Protein AF-A0A284VL30-F1 (afdb_monomer)

Radius of gyration: 19.87 Å; Cα contacts (8 Å, |Δi|>4): 61; chains: 1; bounding box: 52×28×48 Å

Mean predicted aligned error: 11.54 Å

Foldseek 3Di:
DPPPPQQAAPPPRDGHDPVFWDFDADPVRDGPHTHGPVVVVVPDDPVNVVVVVVVVVVCVPPDDPPDPPVCPPVVPPD

pLDDT: mean 79.23, std 13.31, range [36.97, 92.94]

Sequence (78 aa):
MTNTDQNKCMDCGTALTIKNRHPVYSSRLAIIGYRCSTCHEKSKSPATKKREEEISNLTKEVPKPENVRHNILKELVK

Solvent-accessible surface area (backbone atoms only — not comparable to full-atom values): 5012 Å² total; per-residue (Å²): 131,86,83,70,62,77,48,27,15,74,87,77,61,47,79,40,50,91,90,46,50,42,79,37,64,46,98,83,70,46,76,78,47,24,23,37,64,70,58,47,63,68,67,52,49,73,69,55,53,51,52,53,51,53,52,50,61,66,52,71,72,57,76,75,76,91,74,73,72,89,56,71,73,76,73,66,74,126

Structure (mmCIF, N/CA/C/O backbone):
data_AF-A0A284VL30-F1
#
_entry.id   AF-A0A284VL30-F1
#
loop_
_atom_site.group_PDB
_atom_site.id
_atom_site.type_symbol
_atom_site.label_atom_id
_atom_site.label_alt_id
_atom_site.label_comp_id
_atom_site.label_asym_id
_atom_site.label_entity_id
_atom_site.label_seq_id
_atom_site.pdbx_PDB_ins_code
_atom_site.Cartn_x
_atom_site.Cartn_y
_atom_site.Cartn_z
_atom_site.occupancy
_atom_site.B_iso_or_equiv
_atom_site.auth_seq_id
_atom_site.auth_comp_id
_atom_site.auth_asym_id
_atom_site.auth_atom_id
_atom_site.pdbx_PDB_model_num
ATOM 1 N N . MET A 1 1 ? -1.750 -8.612 -23.724 1.00 36.97 1 MET A N 1
ATOM 2 C CA . MET A 1 1 ? -1.822 -8.112 -22.333 1.00 36.97 1 MET A CA 1
ATOM 3 C C . MET A 1 1 ? -0.844 -8.930 -21.513 1.00 36.97 1 MET A C 1
ATOM 5 O O . MET A 1 1 ? -1.042 -10.129 -21.382 1.00 36.97 1 MET A O 1
ATOM 9 N N . THR A 1 2 ? 0.264 -8.334 -21.077 1.00 46.66 2 THR A N 1
ATOM 10 C CA . THR A 1 2 ? 1.264 -9.016 -20.247 1.00 46.66 2 THR A CA 1
ATOM 11 C C . THR A 1 2 ? 0.639 -9.341 -18.897 1.00 46.66 2 THR A C 1
ATOM 13 O O . THR A 1 2 ? 0.148 -8.453 -18.205 1.00 46.66 2 THR A O 1
ATOM 16 N N . ASN A 1 3 ? 0.591 -10.629 -18.569 1.00 47.47 3 ASN A N 1
ATOM 17 C CA . ASN A 1 3 ? 0.046 -11.152 -17.326 1.00 47.47 3 ASN A CA 1
ATOM 18 C C . ASN A 1 3 ? 1.033 -10.801 -16.202 1.00 47.47 3 ASN A C 1
ATOM 20 O O . ASN A 1 3 ? 1.954 -11.560 -15.908 1.00 47.47 3 ASN A O 1
ATOM 24 N N . THR A 1 4 ? 0.935 -9.582 -15.670 1.00 57.28 4 THR A N 1
ATOM 25 C CA . THR A 1 4 ? 1.737 -9.160 -14.524 1.00 57.28 4 THR A CA 1
ATOM 26 C C . THR A 1 4 ? 1.280 -10.003 -13.346 1.00 57.28 4 THR A C 1
ATOM 28 O O . THR A 1 4 ? 0.154 -9.843 -12.880 1.00 57.28 4 THR A O 1
ATOM 31 N N . ASP A 1 5 ? 2.129 -10.937 -12.923 1.00 63.28 5 ASP A N 1
ATOM 32 C CA . ASP A 1 5 ? 1.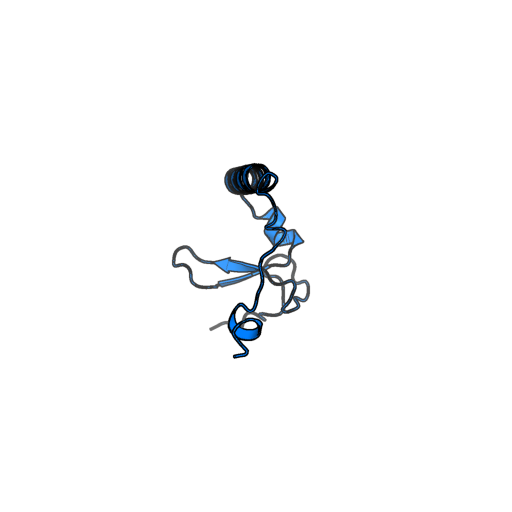902 -11.824 -11.786 1.00 63.28 5 ASP A CA 1
ATOM 33 C C . ASP A 1 5 ? 1.492 -10.980 -10.567 1.00 63.28 5 ASP A C 1
ATOM 35 O O . ASP A 1 5 ? 2.318 -10.336 -9.918 1.00 63.28 5 ASP A O 1
ATOM 39 N N . GLN A 1 6 ? 0.182 -10.920 -10.300 1.00 71.19 6 GLN A N 1
ATOM 40 C CA . GLN A 1 6 ? -0.412 -10.034 -9.289 1.00 71.19 6 GLN A CA 1
ATOM 41 C C . GLN A 1 6 ? 0.042 -10.388 -7.867 1.00 71.19 6 GLN A C 1
ATOM 43 O O . GLN A 1 6 ? -0.198 -9.634 -6.922 1.00 71.19 6 GLN A O 1
ATOM 48 N N . ASN A 1 7 ? 0.708 -11.533 -7.721 1.00 83.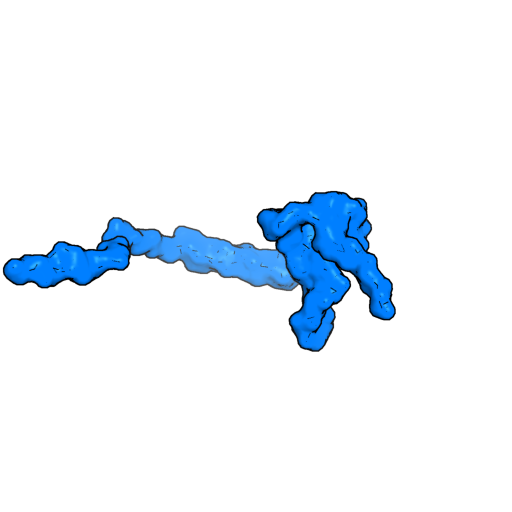06 7 ASN A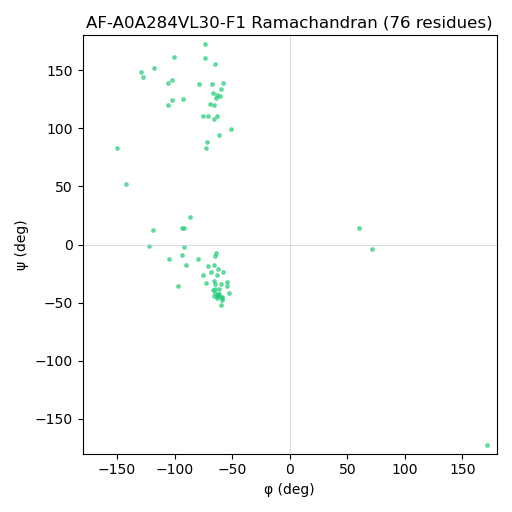 N 1
ATOM 49 C CA . ASN A 1 7 ? 1.271 -12.030 -6.481 1.00 83.06 7 ASN A CA 1
ATOM 50 C C . ASN A 1 7 ? 2.739 -11.631 -6.307 1.00 83.06 7 ASN A C 1
ATOM 52 O O . ASN A 1 7 ? 3.412 -12.192 -5.448 1.00 83.06 7 ASN A O 1
ATOM 56 N N . LYS A 1 8 ? 3.264 -10.682 -7.092 1.00 90.25 8 LYS A N 1
ATOM 57 C CA . LYS A 1 8 ? 4.624 -10.158 -6.927 1.00 90.25 8 LYS A CA 1
ATOM 58 C C . LYS A 1 8 ? 4.639 -8.642 -6.845 1.00 90.25 8 LYS A C 1
ATOM 60 O O . LYS A 1 8 ? 3.871 -7.946 -7.504 1.00 90.25 8 LYS A O 1
ATOM 65 N N . CYS A 1 9 ? 5.543 -8.131 -6.017 1.00 91.62 9 CYS A N 1
ATOM 66 C CA . CYS A 1 9 ? 5.810 -6.707 -5.922 1.00 91.62 9 CYS A CA 1
ATOM 67 C C . CYS A 1 9 ? 6.380 -6.203 -7.249 1.00 91.62 9 CYS A C 1
ATOM 69 O O . CYS A 1 9 ? 7.402 -6.706 -7.712 1.00 91.62 9 CYS A O 1
ATOM 71 N N . MET A 1 10 ? 5.755 -5.175 -7.814 1.00 91.31 10 MET A N 1
ATOM 72 C CA . MET A 1 10 ? 6.160 -4.581 -9.086 1.00 91.31 10 MET A CA 1
ATOM 73 C C . MET A 1 10 ? 7.564 -3.951 -9.046 1.00 91.31 10 MET A C 1
ATOM 75 O O . MET A 1 10 ? 8.212 -3.895 -10.084 1.00 91.31 10 MET A O 1
ATOM 79 N N . ASP A 1 11 ? 8.055 -3.510 -7.877 1.00 89.50 11 ASP A N 1
ATOM 80 C CA . ASP A 1 11 ? 9.376 -2.864 -7.782 1.00 89.50 11 ASP A CA 1
ATOM 81 C C . ASP A 1 11 ? 10.503 -3.821 -7.352 1.00 89.50 11 ASP A C 1
ATOM 83 O O . ASP A 1 11 ? 11.637 -3.662 -7.789 1.00 89.50 11 ASP A O 1
ATOM 87 N N . CYS A 1 12 ? 10.231 -4.791 -6.467 1.00 90.44 12 CYS A N 1
ATOM 88 C CA . CYS A 1 12 ? 11.275 -5.653 -5.882 1.00 90.44 12 CYS A CA 1
ATOM 89 C C . CYS A 1 12 ? 11.074 -7.157 -6.117 1.00 90.44 12 CYS A C 1
ATOM 91 O O . CYS A 1 12 ? 11.874 -7.957 -5.643 1.00 90.44 12 CYS A O 1
ATOM 93 N N . GLY A 1 13 ? 9.994 -7.566 -6.790 1.00 89.25 13 GLY A N 1
ATOM 94 C CA . GLY A 1 13 ? 9.723 -8.964 -7.145 1.00 89.25 13 GLY A CA 1
ATOM 95 C C . GLY A 1 13 ? 9.323 -9.886 -5.987 1.00 89.25 13 GLY A C 1
ATOM 96 O O . GLY A 1 13 ? 8.985 -11.043 -6.229 1.00 89.25 13 GLY A O 1
ATOM 97 N N . THR A 1 14 ? 9.326 -9.402 -4.740 1.00 90.69 14 THR A N 1
ATOM 98 C CA . THR A 1 14 ? 8.931 -10.192 -3.564 1.00 90.69 14 THR A CA 1
ATOM 99 C C . THR A 1 14 ? 7.504 -10.712 -3.707 1.00 90.69 14 THR A C 1
ATOM 101 O O . THR A 1 14 ? 6.616 -9.970 -4.134 1.00 90.69 14 THR A O 1
ATOM 104 N N . ALA A 1 15 ? 7.279 -11.965 -3.308 1.00 90.56 15 ALA A N 1
ATOM 105 C CA . ALA A 1 15 ? 5.949 -12.556 -3.280 1.00 90.56 15 ALA A CA 1
ATOM 106 C C . ALA A 1 15 ? 5.014 -11.763 -2.350 1.00 90.56 15 ALA A C 1
ATOM 108 O O . ALA A 1 15 ? 5.369 -11.403 -1.226 1.00 90.56 15 ALA A O 1
ATOM 109 N N . LEU A 1 16 ? 3.811 -11.490 -2.835 1.00 89.62 16 LEU A N 1
ATOM 110 C CA . LEU A 1 16 ? 2.763 -10.774 -2.136 1.00 89.62 16 LEU A CA 1
ATOM 111 C C . LEU A 1 16 ? 1.684 -11.749 -1.692 1.00 89.62 16 LEU A C 1
ATOM 113 O O . LEU A 1 16 ? 1.257 -12.628 -2.436 1.00 89.62 16 LEU A O 1
ATOM 117 N N . THR A 1 17 ? 1.197 -11.534 -0.480 1.00 86.56 17 THR A N 1
ATOM 118 C CA . THR A 1 17 ? -0.030 -12.157 0.010 1.00 86.56 17 THR A CA 1
ATOM 119 C C . THR A 1 17 ? -1.174 -11.154 -0.093 1.00 86.56 17 THR A C 1
ATOM 121 O O . THR A 1 17 ? -0.951 -9.943 -0.145 1.00 86.56 17 THR A O 1
ATOM 124 N N . ILE A 1 18 ? -2.419 -11.636 -0.058 1.00 80.75 18 ILE A N 1
ATOM 125 C CA . ILE A 1 18 ? -3.613 -10.772 -0.067 1.00 80.75 18 ILE A CA 1
ATOM 126 C C . ILE A 1 18 ? -3.571 -9.730 1.066 1.00 80.75 18 ILE A C 1
ATOM 128 O O . ILE A 1 18 ? -4.050 -8.617 0.880 1.00 80.75 18 ILE A O 1
ATOM 132 N N . LYS A 1 19 ? -2.959 -10.067 2.210 1.00 81.44 19 LYS A N 1
ATOM 133 C CA . LYS A 1 19 ? -2.856 -9.183 3.381 1.00 81.44 19 LYS A CA 1
ATOM 134 C C . LYS A 1 19 ? -1.817 -8.066 3.228 1.00 81.44 19 LYS A C 1
ATOM 136 O O . LYS A 1 19 ? -1.966 -7.027 3.854 1.00 81.44 19 LYS A O 1
ATOM 141 N N . ASN A 1 20 ? -0.786 -8.270 2.403 1.00 81.00 20 ASN A N 1
ATOM 142 C CA . ASN A 1 20 ? 0.390 -7.390 2.337 1.00 81.00 20 ASN A CA 1
ATOM 143 C C . ASN A 1 20 ? 0.584 -6.731 0.960 1.00 81.00 20 ASN A C 1
ATOM 145 O O . ASN A 1 20 ? 1.655 -6.181 0.686 1.00 81.00 20 ASN A O 1
ATOM 149 N N . ARG A 1 21 ? -0.421 -6.811 0.080 1.00 87.75 21 ARG A N 1
ATOM 150 C CA . ARG A 1 21 ? -0.395 -6.183 -1.246 1.00 87.75 21 ARG A CA 1
ATOM 151 C C . ARG A 1 21 ? -1.028 -4.793 -1.201 1.00 87.75 21 ARG A C 1
ATOM 153 O O . ARG A 1 21 ? -2.185 -4.644 -0.823 1.00 87.75 21 ARG A O 1
ATOM 160 N N . HIS A 1 22 ? -0.281 -3.791 -1.647 1.00 90.94 22 HIS A N 1
ATOM 161 C CA . HIS A 1 22 ? -0.742 -2.409 -1.784 1.00 90.94 22 HIS A CA 1
ATOM 162 C C . HIS A 1 22 ? -0.972 -2.091 -3.263 1.00 90.94 22 HIS A C 1
ATOM 164 O O . HIS A 1 22 ? -0.025 -2.218 -4.044 1.00 90.94 22 HIS A O 1
ATOM 170 N N . PRO A 1 23 ? -2.193 -1.722 -3.688 1.00 90.38 23 PRO A N 1
ATOM 171 C CA . PRO A 1 23 ? -2.475 -1.434 -5.090 1.00 90.38 23 PRO A CA 1
ATOM 172 C C . PRO A 1 23 ? -1.745 -0.172 -5.554 1.00 90.38 23 PRO A C 1
ATOM 174 O O . PRO A 1 23 ? -1.699 0.839 -4.853 1.00 90.38 23 PRO A O 1
ATOM 177 N N . VAL A 1 24 ? -1.194 -0.229 -6.764 1.00 89.50 24 VAL A N 1
ATOM 178 C CA . VAL A 1 24 ? -0.647 0.932 -7.466 1.00 89.50 24 VAL A CA 1
ATOM 179 C C . VAL A 1 24 ? -1.655 1.368 -8.511 1.00 89.50 24 VAL A C 1
ATOM 181 O O . VAL A 1 24 ? -2.047 0.576 -9.370 1.00 89.50 24 VAL A O 1
ATOM 184 N N . TYR A 1 25 ? -2.060 2.631 -8.438 1.00 89.69 25 TYR A N 1
ATOM 185 C CA . TYR A 1 25 ? -3.034 3.217 -9.347 1.00 89.69 25 TYR A CA 1
ATOM 186 C C . TYR A 1 25 ? -2.348 4.075 -10.410 1.00 89.69 25 TYR A C 1
ATOM 188 O O . TYR A 1 25 ? -1.385 4.789 -10.133 1.00 89.69 25 TYR A O 1
ATOM 196 N N . SER A 1 26 ? -2.868 4.015 -11.632 1.00 87.81 26 SER A N 1
ATOM 197 C CA . SER A 1 26 ? -2.566 4.987 -12.687 1.00 87.81 26 SER A CA 1
ATOM 198 C C . SER A 1 26 ? -3.255 6.331 -12.424 1.00 87.81 26 SER A C 1
ATOM 200 O O . SER A 1 26 ? -4.135 6.443 -11.571 1.00 87.81 26 SER A O 1
ATOM 202 N N . SER A 1 27 ? -2.931 7.343 -13.233 1.00 86.12 27 SER A N 1
ATOM 203 C CA . SER A 1 27 ? -3.630 8.638 -13.230 1.00 86.12 27 SER A CA 1
ATOM 204 C C . SER A 1 27 ? -5.137 8.525 -13.497 1.00 86.12 27 SER A C 1
ATOM 206 O O . SER A 1 27 ? -5.898 9.386 -13.071 1.00 86.12 27 SER A O 1
ATOM 208 N N . ARG A 1 28 ? -5.583 7.451 -14.163 1.00 91.56 28 ARG A N 1
ATOM 209 C CA . ARG A 1 28 ? -7.001 7.142 -14.417 1.00 91.56 28 ARG A CA 1
ATOM 210 C C . ARG A 1 28 ? -7.633 6.257 -13.337 1.00 91.56 28 ARG A C 1
ATOM 212 O O . ARG A 1 28 ? -8.676 5.665 -13.581 1.00 91.56 28 ARG A O 1
ATOM 219 N N . LEU A 1 29 ? -6.984 6.110 -12.179 1.00 87.00 29 LEU A N 1
ATOM 220 C CA . LEU A 1 29 ? -7.427 5.275 -11.053 1.00 87.00 29 LEU A CA 1
ATOM 221 C C . LEU A 1 29 ? -7.590 3.776 -11.374 1.00 87.00 29 LEU A C 1
ATOM 223 O O . LEU A 1 29 ? -8.142 3.025 -10.575 1.00 87.00 29 LEU A O 1
ATOM 227 N N . ALA A 1 30 ? -7.058 3.302 -12.503 1.00 88.19 30 ALA A N 1
ATOM 228 C CA . ALA A 1 30 ? -6.965 1.872 -12.787 1.00 88.19 30 ALA A CA 1
ATOM 229 C C . ALA A 1 30 ? -5.781 1.252 -12.031 1.00 88.19 30 ALA A C 1
ATOM 231 O O . ALA A 1 30 ? -4.697 1.846 -12.016 1.00 88.19 30 ALA A O 1
ATOM 232 N N . ILE A 1 31 ? -5.973 0.062 -11.449 1.00 89.12 31 ILE A N 1
ATOM 233 C CA . ILE A 1 31 ? -4.897 -0.713 -10.811 1.00 89.12 31 ILE A CA 1
ATOM 234 C C . ILE A 1 31 ? -3.944 -1.212 -11.899 1.00 89.12 31 ILE A C 1
ATOM 236 O O . ILE A 1 31 ? -4.350 -1.951 -12.792 1.00 89.12 31 ILE A O 1
ATOM 240 N N . ILE A 1 32 ? -2.676 -0.821 -11.804 1.00 89.56 32 ILE A N 1
ATOM 241 C CA . ILE A 1 32 ? -1.620 -1.218 -12.749 1.00 89.56 32 ILE A CA 1
ATOM 242 C C . ILE A 1 32 ? -0.675 -2.282 -12.181 1.00 89.56 32 ILE A C 1
ATOM 244 O O . ILE A 1 32 ? 0.091 -2.887 -12.924 1.00 89.56 32 ILE A O 1
ATOM 248 N N . GLY A 1 33 ? -0.739 -2.536 -10.874 1.00 90.19 33 GLY A N 1
ATOM 249 C CA . GLY A 1 33 ? 0.079 -3.539 -10.202 1.00 90.19 33 GLY A CA 1
ATOM 250 C C . GLY A 1 33 ? -0.047 -3.461 -8.685 1.00 90.19 33 GLY A C 1
ATOM 251 O O . GLY A 1 33 ? -0.860 -2.702 -8.153 1.00 90.19 33 GLY A O 1
ATOM 252 N N . TYR A 1 34 ? 0.785 -4.234 -7.989 1.00 92.00 34 TYR A N 1
ATOM 253 C CA . TYR A 1 34 ? 0.822 -4.274 -6.530 1.00 92.00 34 TYR A CA 1
ATOM 254 C C . TYR A 1 34 ? 2.246 -4.093 -6.001 1.00 92.00 34 TYR A C 1
ATOM 256 O O . TYR A 1 34 ? 3.222 -4.510 -6.624 1.00 92.00 34 TYR A O 1
ATOM 264 N N . ARG A 1 35 ? 2.363 -3.484 -4.821 1.00 92.94 35 ARG A N 1
ATOM 265 C CA . ARG A 1 35 ? 3.612 -3.291 -4.077 1.00 92.94 35 ARG A CA 1
ATOM 266 C C . ARG A 1 35 ? 3.561 -4.005 -2.735 1.00 92.94 35 ARG A C 1
ATOM 268 O O . ARG A 1 35 ? 2.495 -4.147 -2.141 1.00 92.94 35 ARG A O 1
ATOM 275 N N . CYS A 1 36 ? 4.725 -4.410 -2.235 1.00 92.06 36 CYS A N 1
ATOM 276 C CA . CYS A 1 36 ? 4.869 -4.783 -0.831 1.00 92.06 36 CYS A CA 1
ATOM 277 C C . CYS A 1 36 ? 4.848 -3.521 0.042 1.00 92.06 36 CYS A C 1
ATOM 279 O O . CYS A 1 36 ? 5.130 -2.423 -0.445 1.00 92.06 36 CYS A O 1
ATOM 281 N N . SER A 1 37 ? 4.565 -3.672 1.336 1.00 90.81 37 SER A N 1
ATOM 282 C CA . SER A 1 37 ? 4.510 -2.549 2.283 1.00 90.81 37 SER A CA 1
ATOM 283 C C . SER A 1 37 ? 5.783 -1.695 2.255 1.00 90.81 37 SER A C 1
ATOM 285 O O . SER A 1 37 ? 5.709 -0.473 2.199 1.00 90.81 37 SER A O 1
ATOM 287 N N . THR A 1 38 ? 6.959 -2.325 2.185 1.00 91.69 38 THR A N 1
ATOM 288 C CA . THR A 1 38 ? 8.246 -1.617 2.157 1.00 91.69 38 THR A CA 1
ATOM 289 C C . THR A 1 38 ? 8.402 -0.730 0.922 1.00 91.69 38 THR A C 1
ATOM 291 O O . THR A 1 38 ? 8.817 0.423 1.035 1.00 91.69 38 THR A O 1
ATOM 294 N N . CYS A 1 39 ? 8.079 -1.243 -0.267 1.00 91.94 39 CYS A N 1
ATOM 295 C CA . CYS A 1 39 ? 8.173 -0.462 -1.500 1.00 91.94 39 CYS A CA 1
ATOM 296 C C . CYS A 1 39 ? 7.066 0.591 -1.594 1.00 91.94 39 CYS A C 1
ATOM 298 O O . CYS A 1 39 ? 7.307 1.688 -2.096 1.00 91.94 39 CYS A O 1
ATOM 300 N N . HIS A 1 40 ? 5.880 0.295 -1.058 1.00 92.06 40 HIS A N 1
ATOM 301 C CA . HIS A 1 40 ? 4.795 1.262 -0.960 1.00 92.06 40 HIS A CA 1
ATOM 302 C C . HIS A 1 40 ? 5.216 2.485 -0.130 1.00 92.06 40 HIS A C 1
ATOM 304 O O . HIS A 1 40 ? 5.175 3.600 -0.648 1.00 92.06 40 HIS A O 1
ATOM 310 N N . GLU A 1 41 ? 5.743 2.282 1.082 1.00 89.31 41 GLU A N 1
ATOM 311 C CA . GLU A 1 41 ? 6.227 3.366 1.953 1.00 89.31 41 GLU A CA 1
ATOM 312 C C . GLU A 1 41 ? 7.380 4.175 1.340 1.00 89.31 41 GLU A C 1
ATOM 314 O O . GLU A 1 41 ? 7.432 5.403 1.460 1.00 89.31 41 GLU A O 1
ATOM 319 N N . LYS A 1 42 ? 8.301 3.508 0.631 1.00 89.12 42 LYS A N 1
ATOM 320 C CA . LYS A 1 42 ? 9.385 4.184 -0.100 1.00 89.12 42 LYS A CA 1
ATOM 321 C C . LYS A 1 42 ? 8.864 5.057 -1.239 1.00 89.12 42 LYS A C 1
ATOM 323 O O . LYS A 1 42 ? 9.449 6.099 -1.513 1.00 89.12 42 LYS A O 1
ATOM 328 N N . SER A 1 43 ? 7.776 4.643 -1.886 1.00 86.75 43 SER A N 1
ATOM 329 C CA . SER A 1 43 ? 7.200 5.356 -3.029 1.00 86.75 43 SER A CA 1
ATOM 330 C C . SER A 1 43 ? 6.346 6.571 -2.657 1.00 86.75 43 SER A C 1
ATOM 332 O O . SER A 1 43 ? 6.012 7.367 -3.534 1.00 86.75 43 SER A O 1
ATOM 334 N N . LYS A 1 44 ? 5.989 6.737 -1.376 1.00 86.88 44 LYS A N 1
ATOM 335 C CA . LYS A 1 44 ? 5.202 7.885 -0.915 1.00 86.88 44 LYS A CA 1
ATOM 336 C C . LYS A 1 44 ? 5.998 9.179 -1.050 1.00 86.88 44 LYS A C 1
ATOM 338 O O . LYS A 1 44 ? 7.121 9.291 -0.555 1.00 86.88 44 LYS A O 1
ATOM 343 N N . SER A 1 45 ? 5.373 10.182 -1.663 1.00 87.44 45 SER A N 1
ATOM 344 C CA . SER A 1 45 ? 5.944 11.525 -1.745 1.00 87.44 45 SER A CA 1
ATOM 345 C C . SER A 1 45 ? 6.054 12.167 -0.350 1.00 87.44 45 SER A C 1
ATOM 347 O O . SER A 1 45 ? 5.262 11.830 0.539 1.00 87.44 45 SER A O 1
ATOM 349 N N . PRO A 1 46 ? 6.969 13.132 -0.138 1.00 85.81 46 PRO A N 1
ATOM 350 C CA . PRO A 1 46 ? 7.051 13.872 1.123 1.00 85.81 46 PRO A CA 1
ATOM 351 C C . PRO A 1 46 ? 5.725 14.536 1.522 1.00 85.81 46 PRO A C 1
ATOM 353 O O . PRO A 1 46 ? 5.374 14.553 2.698 1.00 85.81 46 PRO A O 1
ATOM 356 N N . ALA A 1 47 ? 4.956 15.032 0.547 1.00 84.44 47 ALA A N 1
ATOM 357 C CA . ALA A 1 47 ? 3.641 15.624 0.787 1.00 84.44 47 ALA A CA 1
ATOM 358 C C . ALA A 1 47 ? 2.616 14.587 1.279 1.00 84.44 47 ALA A C 1
ATOM 360 O O . ALA A 1 47 ? 1.832 14.873 2.181 1.00 84.44 47 ALA A O 1
ATOM 361 N N . THR A 1 48 ? 2.645 13.372 0.723 1.00 83.44 48 THR A N 1
ATOM 362 C CA . THR A 1 48 ? 1.789 12.260 1.168 1.00 83.44 48 THR A CA 1
ATOM 363 C C . THR A 1 48 ? 2.107 11.873 2.610 1.00 83.44 48 THR A C 1
ATOM 365 O O . THR A 1 48 ? 1.190 11.735 3.410 1.00 83.44 48 THR A O 1
ATOM 368 N N . LYS A 1 49 ? 3.396 11.779 2.960 1.00 85.94 49 LYS A N 1
ATOM 369 C CA . LYS A 1 49 ? 3.831 11.458 4.328 1.00 85.94 49 LYS A CA 1
ATOM 370 C C . LYS A 1 49 ? 3.360 12.504 5.340 1.00 85.94 49 LYS A C 1
ATOM 372 O O . LYS A 1 49 ? 2.812 12.133 6.369 1.00 85.94 49 LYS A O 1
ATOM 377 N N . LYS A 1 50 ? 3.494 13.796 5.012 1.00 86.06 50 LYS A N 1
ATOM 378 C CA . LYS A 1 50 ? 2.986 14.888 5.861 1.00 86.06 50 LYS A CA 1
ATOM 379 C C . LYS A 1 50 ? 1.477 14.794 6.086 1.00 86.06 50 LYS A C 1
ATOM 381 O O . LYS A 1 50 ? 1.034 14.876 7.222 1.00 86.06 50 LYS A O 1
ATOM 386 N N . ARG A 1 51 ? 0.692 14.549 5.031 1.00 83.19 51 ARG A N 1
ATOM 387 C CA . ARG A 1 51 ? -0.765 14.377 5.166 1.00 83.19 51 ARG A CA 1
ATOM 388 C C . ARG A 1 51 ? -1.140 13.193 6.055 1.00 83.19 51 ARG A C 1
ATOM 390 O O . ARG A 1 51 ? -2.057 13.304 6.857 1.00 83.19 51 ARG A O 1
ATOM 397 N N . GLU A 1 52 ? -0.461 12.059 5.914 1.00 85.62 52 GLU A N 1
ATOM 398 C CA . GLU A 1 52 ? -0.714 10.889 6.766 1.00 85.62 52 GLU A CA 1
ATOM 399 C C . GLU A 1 52 ? -0.367 11.163 8.235 1.00 85.62 52 GLU A C 1
ATOM 401 O O . GLU A 1 52 ? -1.099 10.743 9.129 1.00 85.62 52 GLU A O 1
ATOM 406 N N . GLU A 1 53 ? 0.710 11.907 8.489 1.00 86.19 53 GLU A N 1
ATOM 407 C CA . GLU A 1 53 ? 1.099 12.345 9.829 1.00 86.19 53 GLU A CA 1
ATOM 408 C C . GLU A 1 53 ? 0.080 13.322 10.437 1.00 86.19 53 GLU A C 1
ATOM 410 O O . GLU A 1 53 ? -0.328 13.147 11.584 1.00 86.19 53 GLU A O 1
ATOM 415 N N . GLU A 1 54 ? -0.402 14.296 9.661 1.00 86.69 54 GLU A N 1
ATOM 416 C CA . GLU A 1 54 ? -1.471 15.218 10.064 1.00 86.69 54 GLU A CA 1
ATOM 417 C C . GLU A 1 54 ? -2.758 14.461 10.425 1.00 86.69 54 GLU A C 1
ATOM 419 O O . GLU A 1 54 ? -3.324 14.679 11.495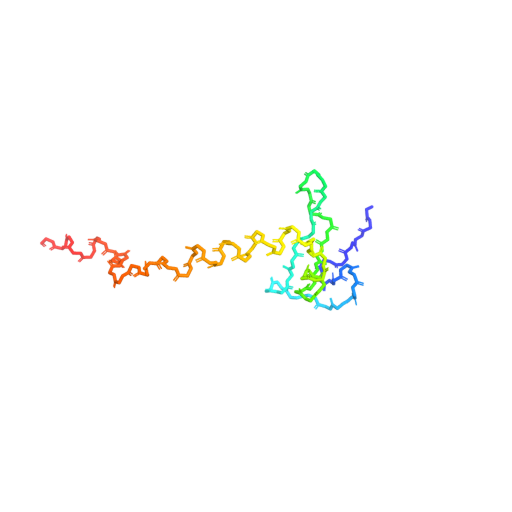 1.00 86.69 54 GLU A O 1
ATOM 424 N N . ILE A 1 55 ? -3.187 13.513 9.584 1.00 84.25 55 ILE A N 1
ATOM 425 C CA . ILE A 1 55 ? -4.360 12.662 9.849 1.00 84.25 55 ILE A CA 1
ATOM 426 C C . ILE A 1 55 ? -4.146 11.816 11.109 1.00 84.25 55 ILE A C 1
ATOM 428 O O . ILE A 1 55 ? -5.051 11.693 11.935 1.00 84.25 55 ILE A O 1
ATOM 432 N N . SER A 1 56 ? -2.956 11.239 11.281 1.00 83.06 56 SER A N 1
ATOM 433 C CA . SER A 1 56 ? -2.603 10.471 12.479 1.00 83.06 56 SER A CA 1
ATOM 434 C C . SER A 1 56 ? -2.714 11.333 13.736 1.00 83.06 56 SER A C 1
ATOM 436 O O . SER A 1 56 ? -3.327 10.923 14.717 1.00 83.06 56 SER A O 1
ATOM 438 N N . ASN A 1 57 ? -2.206 12.564 13.698 1.00 84.69 57 ASN A N 1
ATOM 439 C CA . ASN A 1 57 ? -2.306 13.491 14.822 1.00 84.69 57 ASN A CA 1
ATOM 440 C C . ASN A 1 57 ? -3.757 13.892 15.124 1.00 84.69 57 ASN A C 1
ATOM 442 O O . ASN A 1 57 ? -4.147 13.873 16.287 1.00 84.69 57 ASN A O 1
ATOM 446 N N . LEU A 1 58 ? -4.577 14.150 14.101 1.00 81.00 58 LEU A N 1
ATOM 447 C CA . LEU A 1 58 ? -6.003 14.463 14.271 1.00 81.00 58 LEU A CA 1
ATOM 448 C C . LEU A 1 58 ? -6.820 13.289 14.828 1.00 81.00 58 LEU A C 1
ATOM 450 O O . LEU A 1 58 ? -7.810 13.491 15.524 1.00 81.00 58 LEU A O 1
ATOM 454 N N . THR A 1 59 ? -6.432 12.053 14.514 1.00 74.06 59 THR A N 1
ATOM 455 C CA . THR A 1 59 ? -7.176 10.852 14.927 1.00 74.06 59 THR A CA 1
ATOM 456 C C . THR A 1 59 ? -6.736 10.288 16.277 1.00 74.06 59 THR A C 1
ATOM 458 O O . THR A 1 59 ? -7.505 9.546 16.887 1.00 74.06 59 THR A O 1
ATOM 461 N N . LYS A 1 60 ? -5.553 10.661 16.790 1.00 71.06 60 LYS A N 1
AT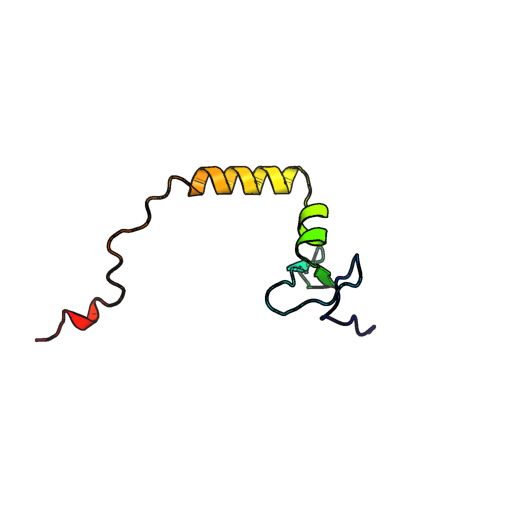OM 462 C CA . LYS A 1 60 ? -5.075 10.263 18.131 1.00 71.06 60 LYS A CA 1
ATOM 463 C C . LYS A 1 60 ? -5.997 10.721 19.259 1.00 71.06 60 LYS A C 1
ATOM 465 O O . LYS A 1 60 ? -6.116 10.016 20.256 1.00 71.06 60 LYS A O 1
ATOM 470 N N . GLU A 1 61 ? -6.630 11.878 19.101 1.00 66.44 61 GLU A N 1
ATOM 471 C CA . GLU A 1 61 ? -7.476 12.488 20.131 1.00 66.44 61 GLU A CA 1
ATOM 472 C C . GLU A 1 61 ? -8.950 12.100 20.012 1.00 66.44 61 GLU A C 1
ATOM 474 O O . GLU A 1 61 ? -9.748 12.499 20.855 1.00 66.44 61 GLU A O 1
ATOM 479 N N . VAL A 1 62 ? -9.336 11.315 18.998 1.00 68.19 62 VAL A N 1
ATOM 480 C CA . VAL A 1 62 ? -10.729 10.883 18.850 1.00 68.19 62 VAL A CA 1
ATOM 481 C C . VAL A 1 62 ? -11.030 9.870 19.958 1.00 68.19 62 VAL A C 1
ATOM 483 O O . VAL A 1 62 ? -10.490 8.756 19.924 1.00 68.19 62 VAL A O 1
ATOM 486 N N . PRO A 1 63 ? -11.877 10.216 20.947 1.00 69.12 63 PRO A N 1
ATOM 487 C CA . PRO A 1 63 ? -12.214 9.292 22.012 1.00 69.12 63 PRO A CA 1
ATOM 488 C C . PRO A 1 63 ? -12.879 8.065 21.396 1.00 69.12 63 PRO A C 1
ATOM 490 O O . PRO A 1 63 ? -13.825 8.166 20.609 1.00 69.12 63 PRO A O 1
ATOM 493 N N . LYS A 1 64 ? -12.364 6.881 21.738 1.00 67.94 64 LYS A N 1
ATOM 494 C CA . LYS A 1 64 ? -13.016 5.634 21.346 1.00 67.94 64 LYS A CA 1
ATOM 495 C C . LYS A 1 64 ? -14.384 5.615 22.023 1.00 67.94 64 LYS A C 1
ATOM 497 O O . LYS A 1 64 ? -14.441 5.814 23.235 1.00 67.94 64 LYS A O 1
ATOM 502 N N . PRO A 1 65 ? -15.477 5.380 21.289 1.00 67.88 65 PRO A N 1
ATOM 503 C CA . PRO A 1 65 ? -16.780 5.294 21.918 1.00 67.88 65 PRO A CA 1
ATOM 504 C C . PRO A 1 65 ? -16.796 4.095 22.880 1.00 67.88 65 PRO A C 1
ATOM 506 O O . PRO A 1 65 ? -16.749 2.945 22.450 1.00 67.88 65 PRO A O 1
ATOM 509 N N . GLU A 1 66 ? -16.845 4.372 24.187 1.00 66.94 66 GLU A N 1
ATOM 510 C CA . GLU A 1 66 ? -16.803 3.362 25.262 1.00 66.94 66 GLU A CA 1
ATOM 511 C C . GLU A 1 66 ? -18.035 2.446 25.276 1.00 66.94 66 GLU A C 1
ATOM 513 O O . GLU A 1 66 ? -18.007 1.369 25.863 1.00 66.94 66 GLU A O 1
ATOM 518 N N . ASN A 1 67 ? -19.126 2.854 24.621 1.00 59.44 67 ASN A N 1
ATOM 519 C CA . ASN A 1 67 ? -20.419 2.184 24.718 1.00 59.44 67 ASN A CA 1
ATOM 520 C C . ASN A 1 67 ? -21.170 2.163 23.380 1.00 59.44 67 ASN A C 1
ATOM 522 O O . ASN A 1 67 ? -22.337 2.541 23.286 1.00 59.44 67 ASN A O 1
ATOM 526 N N . VAL A 1 68 ? -20.522 1.699 22.308 1.00 61.31 68 VAL A N 1
ATOM 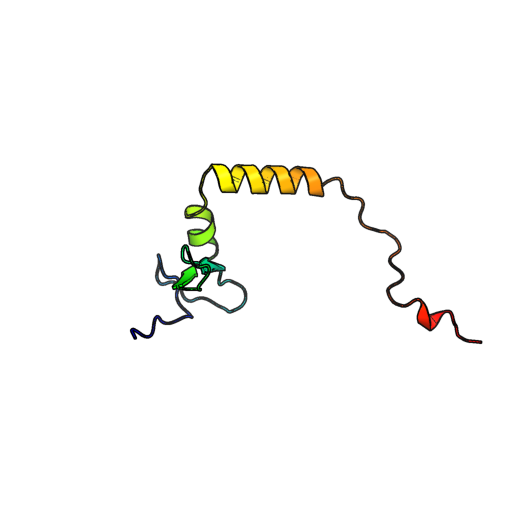527 C CA . VAL A 1 68 ? -21.276 1.329 21.101 1.00 61.31 68 VAL A CA 1
ATOM 528 C C . VAL A 1 68 ? -22.023 0.037 21.425 1.00 61.31 68 VAL A C 1
ATOM 530 O O . VAL A 1 68 ? -21.503 -1.058 21.208 1.00 61.31 68 VAL A O 1
ATOM 533 N N . ARG A 1 69 ? -23.239 0.128 21.977 1.00 61.34 69 ARG A N 1
ATOM 534 C CA . ARG A 1 69 ? 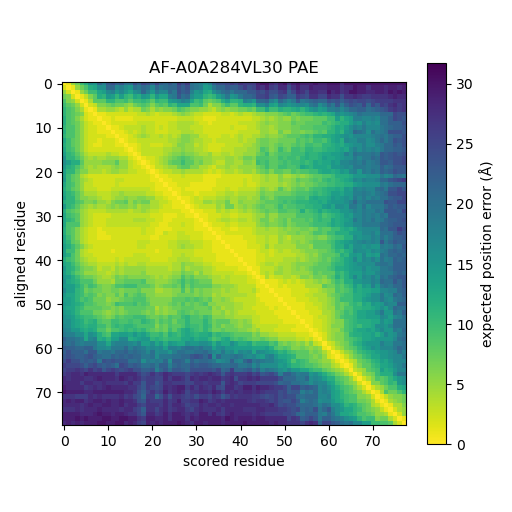-24.153 -1.019 22.050 1.00 61.34 69 ARG A CA 1
ATOM 535 C C . ARG A 1 69 ? -24.449 -1.448 20.612 1.00 61.34 69 ARG A C 1
ATOM 537 O O . ARG A 1 69 ? -25.319 -0.896 19.953 1.00 61.34 69 ARG A O 1
ATOM 544 N N . HIS A 1 70 ? -23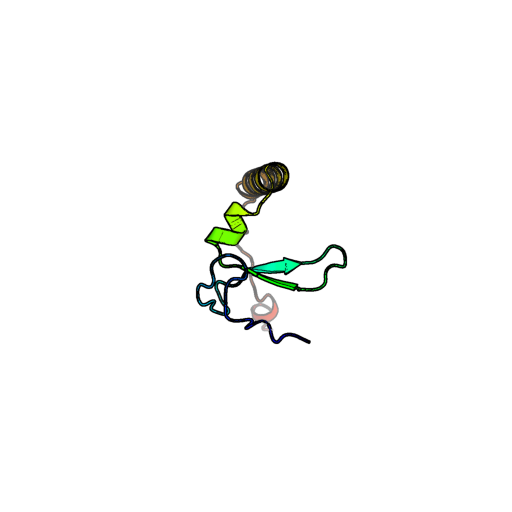.688 -2.422 20.110 1.00 62.75 70 HIS A N 1
ATOM 545 C CA . HIS A 1 70 ? -23.736 -2.875 18.713 1.00 62.75 70 HIS A CA 1
ATOM 546 C C . HIS A 1 70 ? -25.085 -3.502 18.327 1.00 62.75 70 HIS A C 1
ATOM 548 O O . HIS A 1 70 ? -25.298 -3.821 17.161 1.00 62.75 70 HIS A O 1
ATOM 554 N N . ASN A 1 71 ? -25.998 -3.716 19.281 1.00 62.00 71 ASN A N 1
ATOM 555 C CA . ASN A 1 71 ? -27.279 -4.340 18.998 1.00 62.00 71 ASN A CA 1
ATOM 556 C C . ASN A 1 71 ? -28.388 -3.864 19.949 1.00 62.00 71 ASN A C 1
ATOM 558 O O . ASN A 1 71 ? -28.715 -4.524 20.932 1.00 62.00 71 ASN A O 1
ATOM 562 N N . ILE A 1 72 ? -28.974 -2.714 19.617 1.00 63.12 72 ILE A N 1
ATOM 563 C CA . ILE A 1 72 ? -30.110 -2.100 20.329 1.00 63.12 72 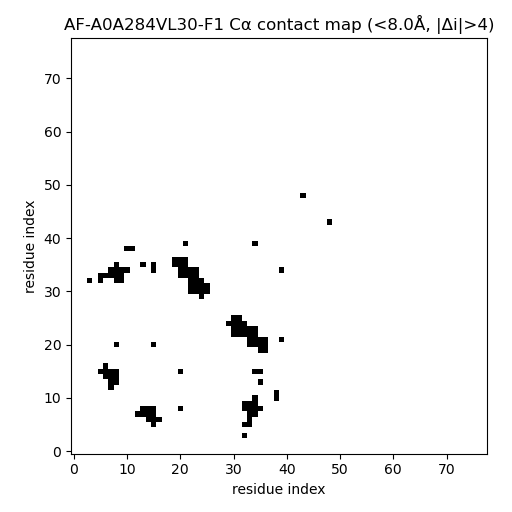ILE A CA 1
ATOM 564 C C . ILE A 1 72 ? -31.364 -3.003 20.282 1.00 63.12 72 ILE A C 1
ATOM 566 O O . ILE A 1 72 ? -32.233 -2.916 21.142 1.00 63.12 72 ILE A O 1
ATOM 570 N N . LEU A 1 73 ? -31.444 -3.927 19.312 1.00 64.88 73 LEU A N 1
ATOM 571 C CA . LEU A 1 73 ? -32.569 -4.859 19.157 1.00 64.88 73 LEU A CA 1
ATOM 572 C C . LEU A 1 73 ? -32.647 -5.902 20.282 1.00 64.88 73 LEU A C 1
ATOM 574 O O . LEU A 1 73 ? -33.726 -6.424 20.541 1.00 64.88 73 LEU A O 1
ATOM 578 N N . LYS A 1 74 ? -31.533 -6.199 20.971 1.00 61.12 74 LYS A N 1
ATOM 579 C CA . LYS A 1 74 ? -31.526 -7.146 22.102 1.00 61.12 74 LYS A CA 1
ATOM 580 C C . LYS A 1 74 ? -32.230 -6.605 23.350 1.00 61.12 74 LYS A C 1
ATOM 582 O O . LYS A 1 74 ? -32.590 -7.394 24.213 1.00 61.12 74 LYS A O 1
ATOM 587 N N . GLU A 1 75 ? -32.422 -5.291 23.447 1.00 61.31 75 GLU A N 1
ATOM 588 C CA . GLU A 1 75 ? -33.069 -4.639 24.596 1.00 61.31 75 GLU A CA 1
ATOM 589 C C . GLU A 1 75 ? -34.573 -4.426 24.385 1.00 61.31 75 GLU A C 1
ATOM 591 O O . GLU A 1 75 ? -35.286 -4.100 25.326 1.00 61.31 75 GLU A O 1
ATOM 596 N N . LEU A 1 76 ? -35.076 -4.669 23.170 1.00 65.44 76 LEU A N 1
ATOM 597 C CA . LEU A 1 76 ? -36.498 -4.585 22.818 1.00 65.44 76 LEU A CA 1
ATOM 598 C C . LEU A 1 76 ? -37.268 -5.891 23.096 1.00 65.44 76 LEU A C 1
ATOM 600 O O . LEU A 1 76 ? -38.298 -6.141 22.467 1.00 65.44 76 LEU A O 1
ATOM 604 N N . VAL A 1 77 ? -36.791 -6.742 24.013 1.00 61.56 77 VAL A N 1
ATOM 605 C CA . VAL A 1 77 ? -37.556 -7.924 24.440 1.00 61.56 77 VAL A CA 1
ATOM 606 C C . VAL A 1 77 ? -38.682 -7.451 25.358 1.00 61.56 77 VAL A C 1
ATOM 608 O O . VAL A 1 77 ? -38.437 -6.936 26.447 1.00 61.56 77 VAL A O 1
ATOM 611 N N . LYS A 1 78 ? -39.900 -7.572 24.836 1.00 53.91 78 LYS A N 1
ATOM 612 C CA . LYS A 1 78 ? -41.169 -7.168 25.437 1.00 53.91 78 LYS A CA 1
ATOM 613 C C . LYS A 1 78 ? -41.723 -8.257 26.349 1.00 53.91 78 LYS A C 1
ATOM 615 O O . LYS A 1 78 ? -41.528 -9.444 26.002 1.00 53.91 78 LYS A O 1
#

InterPro domains:
  IPR025827 Recombinase zinc beta ribbon domain [PF13408] (8-60)

Nearest PDB structures (foldseek):
  6gq1-assembly1_W  TM=5.019E-01  e=1.556E+00  Saccharomyces cerevisiae S288C
  8esr-assembly1_u  TM=4.061E-01  e=1.556E+00  Schizosaccharomyces pombe
  8p5d-assembly1_LW0  TM=3.908E-01  e=3.704E+00  Spraguea lophii 42_110
  7nwh-assembly1_W  TM=4.028E-01  e=3.446E+00  Oryctolagus cuniculus
  2kza-assembly1_A  TM=3.670E-01  e=4.601E+00  Homo sapiens

Organism: NCBI:txid1392998

Secondary structure (DSSP, 8-state):
-----TTB-TTT--B--TTT-EEEEPTTS-EEEEE-HHHHHHH--HHHHHHHHHHHHHHHTS---TT--S-GGGG---